Protein AF-K1RPC3-F1 (afdb_monomer_lite)

Structure (mmCIF, N/CA/C/O backbone):
data_AF-K1RPC3-F1
#
_entry.id   AF-K1RPC3-F1
#
l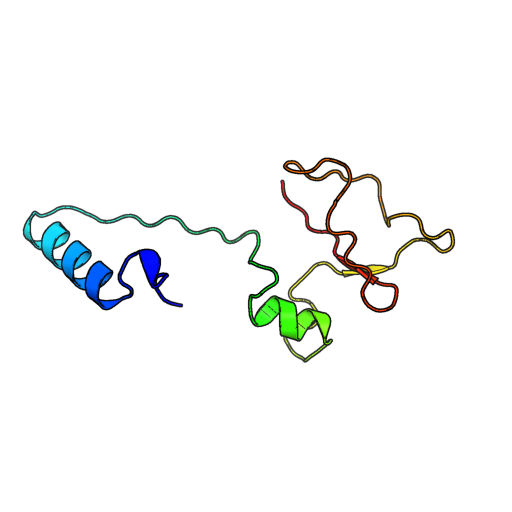oop_
_atom_site.group_PDB
_atom_site.id
_atom_site.type_symbol
_atom_site.label_atom_id
_atom_site.label_alt_id
_atom_site.label_comp_id
_atom_site.label_asym_id
_atom_site.label_entity_id
_atom_site.label_seq_id
_atom_site.pdbx_PDB_ins_code
_atom_site.Cartn_x
_atom_site.Cartn_y
_atom_site.Cartn_z
_atom_site.occupancy
_atom_site.B_iso_or_equiv
_atom_site.auth_seq_id
_atom_site.auth_comp_id
_atom_site.auth_asym_id
_atom_site.auth_atom_id
_atom_site.pdbx_PDB_model_num
ATOM 1 N N . ARG A 1 1 ? 3.211 -1.697 7.626 1.00 76.81 1 ARG A N 1
ATOM 2 C CA . ARG A 1 1 ? 2.007 -2.074 8.406 1.00 76.81 1 ARG A CA 1
ATOM 3 C C . ARG A 1 1 ? 1.931 -1.122 9.586 1.00 76.81 1 ARG A C 1
ATOM 5 O O . ARG A 1 1 ? 2.457 -1.445 10.639 1.00 76.81 1 ARG A O 1
ATOM 12 N N . ASP A 1 2 ? 1.391 0.067 9.356 1.00 93.19 2 ASP A N 1
ATOM 13 C CA . ASP A 1 2 ? 1.319 1.155 10.332 1.00 93.19 2 ASP A CA 1
ATOM 14 C C . ASP A 1 2 ? 0.141 2.069 9.955 1.00 93.19 2 ASP A C 1
ATOM 16 O O . ASP A 1 2 ? -0.446 1.887 8.884 1.00 93.19 2 ASP A O 1
ATOM 20 N N . ILE A 1 3 ? -0.194 3.024 10.815 1.00 94.56 3 ILE A N 1
ATOM 21 C CA . ILE A 1 3 ? -1.151 4.095 10.542 1.00 94.56 3 ILE A CA 1
ATOM 22 C C . ILE A 1 3 ? -0.378 5.342 10.121 1.00 94.56 3 ILE A C 1
ATOM 24 O O . ILE A 1 3 ? 0.663 5.658 10.696 1.00 94.56 3 ILE A O 1
ATOM 28 N N . ALA A 1 4 ? -0.886 6.048 9.112 1.00 92.62 4 ALA A N 1
ATOM 29 C CA . ALA A 1 4 ? -0.218 7.227 8.584 1.00 92.62 4 ALA A CA 1
ATOM 30 C C . ALA A 1 4 ? -0.039 8.303 9.686 1.00 92.62 4 ALA A C 1
ATOM 32 O O . ALA A 1 4 ? -0.958 8.497 10.498 1.00 92.62 4 ALA A O 1
ATOM 33 N N . PRO A 1 5 ? 1.122 8.983 9.766 1.00 94.69 5 PRO A N 1
ATOM 34 C CA . PRO A 1 5 ? 1.405 9.958 10.823 1.00 94.69 5 PRO A CA 1
ATOM 35 C C . PRO A 1 5 ? 0.366 11.080 10.945 1.00 94.69 5 PRO A C 1
ATOM 37 O O . PRO A 1 5 ? 0.059 11.517 12.051 1.00 94.69 5 PRO A O 1
ATOM 40 N N . GLU A 1 6 ? -0.223 11.511 9.831 1.00 95.81 6 GLU A N 1
ATOM 41 C CA . GLU A 1 6 ? -1.293 12.511 9.766 1.00 95.81 6 GLU A CA 1
ATOM 42 C C . GLU A 1 6 ? -2.579 12.085 10.493 1.00 95.81 6 GLU A C 1
ATOM 44 O O . GLU A 1 6 ? -3.360 12.939 10.909 1.00 95.81 6 GLU A O 1
ATOM 49 N N . PHE A 1 7 ? -2.775 10.780 10.712 1.00 94.88 7 PHE A N 1
ATOM 50 C CA . PHE A 1 7 ? -3.869 10.223 11.514 1.00 94.88 7 PHE A CA 1
ATOM 51 C C . PHE A 1 7 ? -3.458 9.914 12.965 1.00 94.88 7 PHE A C 1
ATOM 53 O O . PHE A 1 7 ? -4.256 9.375 13.731 1.00 94.88 7 PHE A O 1
ATOM 60 N N . GLY A 1 8 ? -2.229 10.255 13.366 1.00 94.69 8 GLY A N 1
ATOM 61 C CA . GLY A 1 8 ? -1.721 10.074 14.730 1.00 94.69 8 GLY A CA 1
ATOM 62 C C . GLY A 1 8 ? -1.013 8.741 14.991 1.00 94.69 8 GLY A C 1
ATOM 63 O O . GLY A 1 8 ? -0.658 8.457 16.136 1.00 94.69 8 GLY A O 1
ATOM 64 N N . GLY A 1 9 ? -0.778 7.933 13.953 1.00 96.62 9 GLY A N 1
ATOM 65 C CA . GLY A 1 9 ? -0.011 6.692 14.059 1.00 96.62 9 GLY A CA 1
ATOM 66 C C . GLY A 1 9 ? -0.678 5.595 14.897 1.00 96.62 9 GLY A C 1
ATOM 67 O O . GLY A 1 9 ? -1.839 5.683 15.310 1.00 96.62 9 GLY A O 1
ATOM 68 N N . MET A 1 10 ? 0.074 4.518 15.135 1.00 96.62 10 MET A N 1
ATOM 69 C CA . MET A 1 10 ? -0.444 3.328 15.818 1.00 96.62 10 MET A CA 1
ATOM 70 C C . MET A 1 10 ? -0.929 3.612 17.248 1.00 96.62 10 MET A C 1
ATOM 72 O O . MET A 1 10 ? -1.923 3.040 17.687 1.00 96.62 10 MET A O 1
ATOM 76 N N . GLU A 1 11 ? -0.268 4.520 17.972 1.00 96.44 11 GLU A N 1
ATOM 77 C CA . GLU A 1 11 ? -0.654 4.863 19.347 1.00 96.44 11 GLU A CA 1
ATOM 78 C C . GLU A 1 11 ? -2.047 5.509 19.404 1.00 96.44 11 GLU A C 1
ATOM 80 O O . GLU A 1 11 ? -2.857 5.178 20.274 1.00 96.44 11 GLU A O 1
ATOM 85 N N . ALA A 1 12 ? -2.359 6.409 18.465 1.00 97.06 12 ALA A N 1
ATOM 86 C CA . ALA A 1 12 ? -3.683 7.016 18.388 1.00 97.06 12 ALA A CA 1
ATOM 87 C C . ALA A 1 12 ? -4.754 5.971 18.049 1.00 97.06 12 ALA A C 1
ATOM 89 O O . ALA A 1 12 ? -5.806 5.937 18.692 1.00 97.06 12 ALA A O 1
ATOM 90 N N . PHE A 1 13 ? -4.470 5.074 17.101 1.00 96.94 13 PHE A N 1
ATOM 91 C CA . PHE A 1 13 ? -5.383 3.986 16.751 1.00 96.94 13 PHE A CA 1
ATOM 92 C C . PHE A 1 13 ? -5.664 3.052 17.937 1.00 96.94 13 PHE A C 1
ATOM 94 O O . PHE A 1 13 ? -6.822 2.722 18.190 1.00 96.94 13 PHE A O 1
ATOM 101 N N . GLN A 1 14 ? -4.639 2.694 18.714 1.00 96.88 14 GLN A N 1
ATOM 102 C CA . GLN A 1 14 ? -4.773 1.869 19.918 1.00 96.88 14 GLN A CA 1
ATOM 103 C C . GLN A 1 14 ? -5.764 2.491 20.921 1.00 96.88 14 GLN A C 1
ATOM 105 O O . GLN A 1 14 ? -6.664 1.806 21.408 1.00 96.88 14 GLN A O 1
ATOM 110 N N . LYS A 1 15 ? -5.670 3.808 21.162 1.00 97.69 15 LYS A N 1
ATOM 111 C CA . LYS A 1 15 ? -6.592 4.539 22.054 1.00 97.69 15 LYS A CA 1
ATOM 112 C C . LYS A 1 15 ? -8.038 4.498 21.554 1.00 97.69 15 LYS A C 1
ATOM 114 O O . LYS A 1 15 ? -8.963 4.326 22.348 1.00 97.69 15 LYS A O 1
ATOM 119 N N . VAL A 1 16 ? -8.243 4.645 20.243 1.00 97.12 16 VAL A N 1
ATOM 120 C CA . VAL A 1 16 ? -9.576 4.548 19.624 1.00 97.12 16 VAL A CA 1
ATOM 121 C C . VAL A 1 16 ? -10.140 3.137 19.779 1.00 97.12 16 VAL A C 1
ATOM 123 O O . VAL A 1 16 ? -11.293 2.980 20.181 1.00 97.12 16 VAL A O 1
ATOM 126 N N . LEU A 1 17 ? -9.325 2.114 19.511 1.00 97.50 17 LEU A N 1
ATOM 127 C CA . LEU A 1 17 ? -9.719 0.711 19.606 1.00 97.50 17 LEU A CA 1
ATOM 128 C C . LEU A 1 17 ? -10.142 0.334 21.032 1.00 97.50 17 LEU A C 1
ATOM 130 O O . LEU A 1 17 ? -11.214 -0.239 21.233 1.00 97.50 17 LEU A O 1
ATOM 134 N N . GLU A 1 18 ? -9.334 0.701 22.027 1.00 98.00 18 GLU A N 1
ATOM 135 C CA . GLU A 1 18 ? -9.631 0.469 23.445 1.00 98.00 18 GLU A CA 1
ATOM 136 C C . GLU A 1 18 ? -10.906 1.199 23.879 1.00 98.00 18 GLU A C 1
ATOM 138 O O . GLU A 1 18 ? -11.781 0.609 24.518 1.00 98.00 18 GLU A O 1
ATOM 143 N N . GLY A 1 19 ? -11.063 2.462 23.471 1.00 98.38 19 GLY A N 1
ATOM 144 C CA . GLY A 1 19 ? -12.263 3.248 23.748 1.00 98.38 19 GLY A CA 1
ATOM 145 C C . GLY A 1 19 ? -13.535 2.655 23.134 1.00 98.38 19 GLY A C 1
ATOM 146 O O . GLY A 1 19 ? -14.587 2.679 23.781 1.00 98.38 19 GLY A O 1
ATOM 147 N N . ALA A 1 20 ? -13.452 2.107 21.921 1.00 98.25 20 ALA A N 1
ATOM 148 C CA . ALA A 1 20 ? -14.569 1.444 21.256 1.00 98.25 20 ALA A CA 1
ATOM 149 C C . ALA A 1 20 ? -14.957 0.142 21.973 1.00 98.25 20 ALA A C 1
ATOM 151 O O . ALA A 1 20 ? -16.124 -0.052 22.317 1.00 98.25 20 ALA A O 1
ATOM 152 N N . HIS A 1 21 ? -13.982 -0.716 22.282 1.00 98.31 21 HIS A N 1
ATOM 153 C CA . HIS A 1 21 ? -14.237 -1.983 22.971 1.00 98.31 21 HIS A CA 1
ATOM 154 C C . HIS A 1 21 ? -14.788 -1.791 24.388 1.00 98.31 21 HIS A C 1
ATOM 156 O O . HIS A 1 21 ? -15.686 -2.526 24.792 1.00 98.31 21 HIS A O 1
ATOM 162 N N . ALA A 1 22 ? -14.334 -0.767 25.120 1.00 98.50 22 ALA A N 1
ATOM 163 C CA . ALA A 1 22 ? -14.884 -0.421 26.435 1.00 98.50 22 ALA A CA 1
ATOM 164 C C . ALA A 1 22 ? -16.377 -0.032 26.393 1.00 98.50 22 ALA A C 1
ATOM 166 O O . ALA A 1 22 ? -17.043 -0.022 27.425 1.00 98.50 22 ALA A O 1
ATOM 167 N N . ARG A 1 23 ? -16.904 0.296 25.207 1.00 98.44 23 ARG A N 1
ATOM 168 C CA . ARG A 1 23 ? -18.311 0.649 24.956 1.00 98.44 23 ARG A CA 1
ATOM 169 C C . ARG A 1 23 ? -19.077 -0.468 24.241 1.00 98.44 23 ARG A C 1
ATOM 171 O O . ARG A 1 23 ? -20.140 -0.208 23.689 1.00 98.44 23 ARG A O 1
ATOM 178 N N . ASP A 1 24 ? -18.516 -1.678 24.220 1.00 97.88 24 ASP A N 1
ATOM 179 C CA . ASP A 1 24 ? -19.024 -2.852 23.498 1.00 97.88 24 ASP A CA 1
ATOM 180 C C . ASP A 1 24 ? -19.251 -2.613 21.990 1.00 97.88 24 ASP A C 1
ATOM 182 O O . ASP A 1 24 ? -20.039 -3.284 21.325 1.00 97.88 24 ASP A O 1
ATOM 186 N N . MET A 1 25 ? -18.524 -1.650 21.415 1.00 98.50 25 MET A N 1
ATOM 187 C CA . MET A 1 25 ? -18.529 -1.394 19.977 1.00 98.50 25 MET A CA 1
ATOM 188 C C . MET A 1 25 ? -17.523 -2.306 19.277 1.00 98.50 25 MET A C 1
ATOM 190 O O . MET A 1 25 ? -16.520 -2.725 19.858 1.00 98.50 25 MET A O 1
ATOM 194 N N . LYS A 1 26 ? -17.769 -2.598 17.999 1.00 96.88 26 LYS A N 1
ATOM 195 C CA . LYS A 1 26 ? -16.834 -3.326 17.133 1.00 96.88 26 LYS A CA 1
ATOM 196 C C . LYS A 1 26 ? -16.231 -2.367 16.115 1.00 96.88 26 LYS A C 1
ATOM 198 O O . LYS A 1 26 ? -16.937 -1.522 15.571 1.00 96.88 26 LYS A O 1
ATOM 203 N N . VAL A 1 27 ? -14.935 -2.515 15.860 1.00 96.25 27 VAL A N 1
ATOM 204 C CA . VAL A 1 27 ? -14.204 -1.731 14.860 1.00 96.25 27 VAL A CA 1
ATOM 205 C C . VAL A 1 27 ? -13.985 -2.600 13.629 1.00 96.25 27 VAL A C 1
ATOM 207 O O . VAL A 1 27 ? -13.419 -3.687 13.727 1.00 96.25 27 VAL A O 1
ATOM 210 N N . VAL A 1 28 ? -14.433 -2.116 12.474 1.00 95.81 28 VAL A N 1
ATOM 211 C CA . VAL A 1 28 ? -14.190 -2.738 11.168 1.00 95.81 28 VAL A CA 1
ATOM 212 C C . VAL A 1 28 ? -13.282 -1.807 10.377 1.00 95.81 28 VAL A C 1
ATOM 214 O O . VAL A 1 28 ? -13.532 -0.605 10.327 1.00 95.81 28 VAL A O 1
ATOM 217 N N . MET A 1 29 ? -12.221 -2.358 9.791 1.00 94.25 29 MET A N 1
ATOM 218 C CA . MET A 1 29 ? -11.278 -1.611 8.959 1.00 94.25 29 MET A CA 1
ATOM 219 C C . MET A 1 29 ? -11.437 -2.013 7.500 1.00 94.25 29 MET A C 1
ATOM 221 O O . MET A 1 29 ? -11.695 -3.180 7.202 1.00 94.25 29 MET A O 1
ATOM 225 N N . ASP A 1 30 ? -11.245 -1.045 6.613 1.00 94.31 30 ASP A N 1
ATOM 226 C CA . ASP A 1 30 ? -11.181 -1.300 5.180 1.00 94.31 30 ASP A CA 1
ATOM 227 C C . ASP A 1 30 ? -9.815 -1.892 4.795 1.00 94.31 30 ASP A C 1
ATOM 229 O O . ASP A 1 30 ? -8.791 -1.601 5.421 1.00 94.31 30 ASP A O 1
ATOM 233 N N . LEU A 1 31 ? -9.798 -2.740 3.769 1.00 91.25 31 LEU A N 1
ATOM 234 C CA . LEU A 1 31 ? -8.597 -3.395 3.265 1.00 91.25 31 LEU A CA 1
ATOM 235 C C . LEU A 1 31 ? -8.603 -3.414 1.736 1.00 91.25 31 LEU A C 1
ATOM 237 O O . LEU A 1 31 ? -9.325 -4.184 1.103 1.00 91.25 31 LEU A O 1
ATOM 241 N N . VAL A 1 32 ? -7.699 -2.637 1.144 1.00 90.94 32 VAL A N 1
ATOM 242 C CA . VAL A 1 32 ? -7.476 -2.628 -0.304 1.00 90.94 32 VAL A CA 1
ATOM 243 C C . VAL A 1 32 ? -6.401 -3.656 -0.656 1.00 90.94 32 VAL A C 1
ATOM 245 O O . VAL A 1 32 ? -5.217 -3.441 -0.416 1.00 90.94 32 VAL A O 1
ATOM 248 N N . VAL A 1 33 ? -6.813 -4.794 -1.222 1.00 89.75 33 VAL A N 1
ATOM 249 C CA . VAL A 1 33 ? -5.895 -5.886 -1.617 1.00 89.75 33 VAL A CA 1
ATOM 250 C C . VAL A 1 33 ? -5.475 -5.846 -3.086 1.00 89.75 33 VAL A C 1
ATOM 252 O O . VAL A 1 33 ? -4.505 -6.496 -3.461 1.00 89.75 33 VAL A O 1
ATOM 255 N N . ASN A 1 34 ? -6.211 -5.117 -3.931 1.00 86.94 34 ASN A N 1
ATOM 256 C CA . ASN A 1 34 ? -6.028 -5.166 -5.384 1.00 86.94 34 ASN A CA 1
ATOM 257 C C . ASN A 1 34 ? -4.758 -4.444 -5.858 1.00 86.94 34 ASN A C 1
ATOM 259 O O . ASN A 1 34 ? -4.186 -4.807 -6.880 1.00 86.94 34 ASN A O 1
ATOM 263 N N . HIS A 1 35 ? -4.345 -3.391 -5.152 1.00 86.75 35 HIS A N 1
ATOM 264 C CA . HIS A 1 35 ? -3.215 -2.553 -5.538 1.00 86.75 35 HIS A CA 1
ATOM 265 C C . HIS A 1 35 ? -2.537 -1.938 -4.310 1.00 86.75 35 HIS A C 1
ATOM 267 O O . HIS A 1 35 ? -3.117 -1.866 -3.229 1.00 86.75 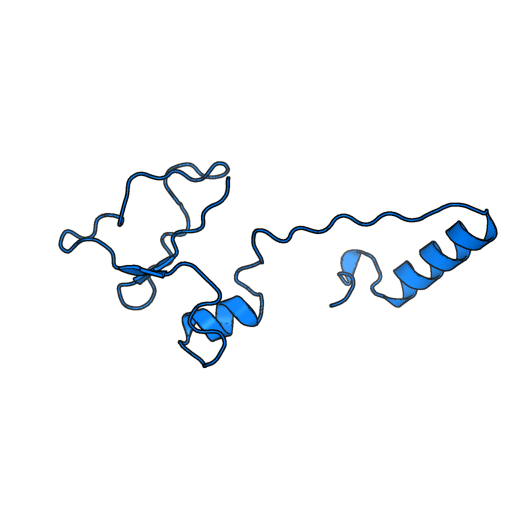35 HIS A O 1
ATOM 273 N N . THR A 1 36 ? -1.300 -1.479 -4.496 1.00 89.44 36 THR A N 1
ATOM 274 C CA . THR A 1 36 ? -0.537 -0.715 -3.501 1.00 89.44 36 THR A CA 1
ATOM 275 C C . THR A 1 36 ? -0.013 0.568 -4.139 1.00 89.44 36 THR A C 1
ATOM 277 O O . THR A 1 36 ? 0.073 0.647 -5.364 1.00 89.44 36 THR A O 1
ATOM 280 N N . SER A 1 37 ? 0.416 1.531 -3.319 1.00 88.50 37 SER A N 1
ATOM 281 C CA . SER A 1 37 ? 1.192 2.688 -3.790 1.00 88.50 37 SER A CA 1
ATOM 282 C C . SER A 1 37 ? 2.449 2.249 -4.558 1.00 88.50 37 SER A C 1
ATOM 284 O O . SER A 1 37 ? 3.017 1.185 -4.277 1.00 88.50 37 SER A O 1
ATOM 286 N N . ASP A 1 38 ? 2.893 3.073 -5.503 1.00 85.06 38 ASP A N 1
ATOM 287 C CA . ASP A 1 38 ? 4.176 2.926 -6.188 1.00 85.06 38 ASP A CA 1
ATOM 288 C C . ASP A 1 38 ? 5.363 3.205 -5.251 1.00 85.06 38 ASP A C 1
ATOM 290 O O . ASP A 1 38 ? 6.464 2.712 -5.475 1.00 85.06 38 ASP A O 1
ATOM 294 N N . GLU A 1 39 ? 5.160 3.893 -4.135 1.00 89.12 39 GLU A N 1
ATOM 295 C CA . GLU A 1 39 ? 6.165 4.042 -3.076 1.00 89.12 39 GLU A CA 1
ATOM 296 C C . GLU A 1 39 ? 6.299 2.788 -2.196 1.00 89.12 39 GLU A C 1
ATOM 298 O O . GLU A 1 39 ? 7.245 2.667 -1.415 1.00 89.12 39 GLU A O 1
ATOM 303 N N . HIS A 1 40 ? 5.385 1.818 -2.323 1.00 90.62 40 HIS A N 1
ATOM 304 C CA . HIS A 1 40 ? 5.424 0.604 -1.516 1.00 90.62 40 HIS A CA 1
ATOM 305 C C . HIS A 1 40 ? 6.669 -0.238 -1.830 1.00 90.62 40 HIS A C 1
ATOM 307 O O . HIS A 1 40 ? 7.046 -0.437 -2.987 1.00 90.62 40 HIS A O 1
ATOM 313 N N . GLU A 1 41 ? 7.278 -0.812 -0.791 1.00 94.06 41 GLU A N 1
ATOM 314 C CA . GLU A 1 41 ? 8.522 -1.585 -0.893 1.00 94.06 41 GLU A CA 1
ATOM 315 C C . GLU A 1 41 ? 8.434 -2.708 -1.936 1.00 94.06 41 GLU A C 1
ATOM 317 O O . GLU A 1 41 ? 9.377 -2.946 -2.690 1.00 94.06 41 GLU A O 1
ATOM 322 N N . TRP A 1 42 ? 7.283 -3.378 -2.021 1.00 94.31 42 TRP A N 1
ATOM 323 C CA . TRP A 1 42 ? 7.054 -4.427 -3.014 1.00 94.31 42 TRP A CA 1
ATOM 324 C C . TRP A 1 42 ? 7.147 -3.899 -4.441 1.00 94.31 42 TRP A C 1
ATOM 326 O O . TRP A 1 42 ? 7.789 -4.538 -5.270 1.00 94.31 42 TRP A O 1
ATOM 336 N N . PHE A 1 43 ? 6.556 -2.738 -4.728 1.00 92.44 43 PHE A N 1
ATOM 337 C CA . PHE A 1 43 ? 6.619 -2.138 -6.056 1.00 92.44 43 PHE A CA 1
ATOM 338 C C . PHE A 1 43 ? 8.053 -1.749 -6.396 1.00 92.44 43 PHE A C 1
ATOM 340 O O . PHE A 1 43 ? 8.551 -2.081 -7.471 1.00 92.44 43 PHE A O 1
ATOM 347 N N . GLN A 1 44 ? 8.749 -1.115 -5.451 1.00 92.56 44 GLN A N 1
ATOM 348 C CA . GLN A 1 44 ? 10.138 -0.702 -5.625 1.00 92.56 44 GLN A CA 1
ATOM 349 C C . GLN A 1 44 ? 11.060 -1.894 -5.913 1.00 92.56 44 GLN A C 1
ATOM 351 O O . GLN A 1 44 ? 11.850 -1.843 -6.859 1.00 92.56 44 GLN A O 1
ATOM 356 N N . LYS A 1 45 ? 10.914 -2.990 -5.160 1.00 93.94 45 LYS A N 1
ATOM 357 C CA . LYS A 1 45 ? 11.675 -4.231 -5.362 1.00 93.94 45 LYS A CA 1
ATOM 358 C C . LYS A 1 45 ? 11.291 -4.960 -6.650 1.00 93.94 45 LYS A C 1
ATOM 360 O O . LYS A 1 45 ? 12.174 -5.403 -7.380 1.00 93.94 45 LYS A O 1
ATOM 365 N N . SER A 1 46 ? 9.999 -5.030 -6.973 1.00 93.44 46 SER A N 1
ATOM 366 C CA . SER A 1 46 ? 9.501 -5.632 -8.217 1.00 93.44 46 SER A CA 1
ATOM 367 C C . SER A 1 46 ? 10.024 -4.892 -9.449 1.00 93.44 46 SER A C 1
ATOM 369 O O . SER A 1 46 ? 10.551 -5.509 -10.376 1.00 93.44 46 SER A O 1
ATOM 371 N N . ARG A 1 47 ? 9.993 -3.552 -9.420 1.00 88.88 47 ARG A N 1
ATOM 372 C CA . ARG A 1 47 ? 10.549 -2.683 -10.468 1.00 88.88 47 ARG A CA 1
ATOM 373 C C . ARG A 1 47 ? 12.040 -2.932 -10.697 1.00 88.88 47 ARG A C 1
ATOM 375 O O . ARG A 1 47 ? 12.498 -2.872 -11.834 1.00 88.88 47 ARG A O 1
ATOM 382 N N . GLN A 1 48 ? 12.787 -3.222 -9.634 1.00 93.12 48 GLN A N 1
ATOM 383 C CA . GLN A 1 48 ? 14.215 -3.547 -9.690 1.00 93.12 48 GLN A CA 1
ATOM 384 C C . GLN A 1 48 ? 14.494 -5.027 -10.001 1.00 93.12 48 GLN A C 1
ATOM 386 O O . GLN A 1 48 ? 15.659 -5.408 -10.067 1.00 93.12 48 GLN A O 1
ATOM 391 N N . ARG A 1 49 ? 13.45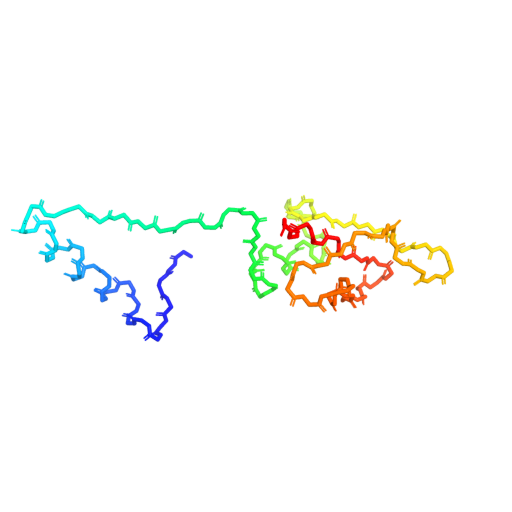3 -5.848 -10.218 1.00 91.75 49 ARG A N 1
ATOM 392 C CA . ARG A 1 49 ? 13.562 -7.296 -10.473 1.00 91.75 49 ARG A CA 1
ATOM 393 C C . ARG A 1 49 ? 14.300 -8.037 -9.347 1.00 91.75 49 ARG A C 1
ATOM 395 O O . ARG A 1 49 ? 15.128 -8.903 -9.607 1.00 91.75 49 ARG A O 1
ATOM 402 N N . ILE A 1 50 ? 14.029 -7.654 -8.097 1.00 95.31 50 ILE A N 1
ATOM 403 C CA . ILE A 1 50 ? 14.603 -8.291 -6.907 1.00 95.31 50 ILE A CA 1
ATOM 404 C C . ILE A 1 50 ? 13.708 -9.454 -6.484 1.00 95.31 50 ILE A C 1
ATOM 406 O O . ILE A 1 50 ? 12.548 -9.244 -6.121 1.00 95.31 50 ILE A O 1
ATOM 410 N N . ASP A 1 51 ? 14.255 -10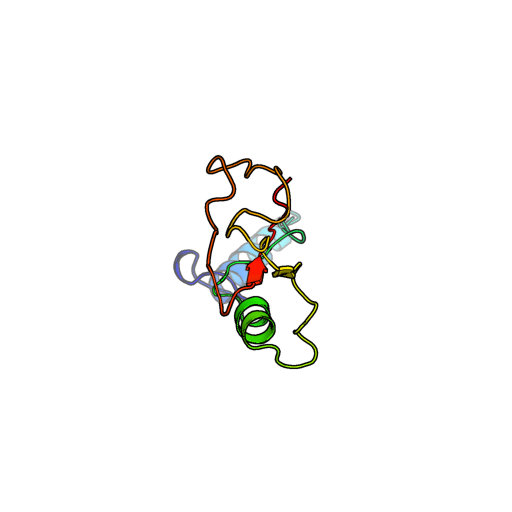.665 -6.455 1.00 94.19 51 ASP A N 1
ATOM 411 C CA . ASP A 1 51 ? 13.533 -11.842 -5.978 1.00 94.19 51 ASP A CA 1
ATOM 412 C C . ASP A 1 51 ? 13.233 -11.759 -4.468 1.00 94.19 51 ASP A C 1
ATOM 414 O O . ASP A 1 51 ? 14.050 -11.252 -3.694 1.00 94.19 51 ASP A O 1
ATOM 418 N N . PRO A 1 52 ? 12.065 -12.246 -4.010 1.00 95.50 52 PRO A N 1
ATOM 419 C CA . PRO A 1 52 ? 10.996 -12.896 -4.781 1.00 95.50 52 PRO A CA 1
ATOM 420 C C . PRO A 1 52 ? 9.944 -11.922 -5.361 1.00 95.50 52 PRO A C 1
ATOM 422 O O . PRO A 1 52 ? 8.887 -12.351 -5.814 1.00 95.50 52 PRO A O 1
ATOM 425 N N . TYR A 1 53 ? 10.183 -10.608 -5.322 1.00 94.38 53 TYR A N 1
ATOM 426 C CA . TYR A 1 53 ? 9.178 -9.577 -5.627 1.00 94.38 53 TYR A CA 1
ATOM 427 C C . TYR A 1 53 ? 8.974 -9.324 -7.123 1.00 94.38 53 TYR A C 1
ATOM 429 O O . TYR A 1 53 ? 8.068 -8.581 -7.503 1.00 94.38 53 TYR A O 1
ATOM 437 N N . THR A 1 54 ? 9.805 -9.917 -7.978 1.00 91.38 54 THR A N 1
ATOM 438 C CA . THR A 1 54 ? 9.798 -9.726 -9.432 1.00 91.38 54 THR A CA 1
ATOM 439 C C . THR A 1 54 ? 8.392 -9.828 -10.037 1.00 91.38 54 THR A C 1
ATOM 441 O O . THR A 1 54 ? 7.989 -8.929 -10.775 1.00 91.38 54 THR A O 1
ATOM 444 N N . ASP A 1 55 ? 7.607 -10.827 -9.623 1.00 91.69 55 ASP A N 1
ATOM 445 C CA . ASP A 1 55 ? 6.276 -11.116 -10.178 1.00 91.69 55 ASP A CA 1
ATOM 446 C C . ASP A 1 55 ? 5.106 -10.655 -9.286 1.00 91.69 55 ASP A C 1
ATOM 448 O O . ASP A 1 55 ? 3.966 -11.070 -9.481 1.00 91.69 55 ASP A O 1
ATOM 452 N N . TYR A 1 56 ? 5.353 -9.770 -8.310 1.00 92.88 56 TYR A N 1
ATOM 453 C CA . TYR A 1 56 ? 4.289 -9.211 -7.456 1.00 92.88 56 TYR A CA 1
ATOM 454 C C . TYR A 1 56 ? 3.372 -8.223 -8.204 1.00 92.88 56 TYR A C 1
ATOM 456 O O . TYR A 1 56 ? 2.283 -7.920 -7.722 1.00 92.88 56 TYR A O 1
ATOM 464 N N . TYR A 1 57 ? 3.797 -7.721 -9.370 1.00 90.12 57 TYR A N 1
ATOM 465 C CA . TYR A 1 57 ? 3.032 -6.799 -10.216 1.00 90.12 57 TYR A CA 1
ATOM 466 C C . TYR A 1 57 ? 3.006 -7.292 -11.665 1.00 90.12 57 TYR A C 1
ATOM 468 O O . TYR A 1 57 ? 3.898 -8.008 -12.122 1.00 90.12 57 TYR A O 1
ATOM 476 N N . ILE A 1 58 ? 1.983 -6.877 -12.415 1.00 89.06 58 ILE A N 1
ATOM 477 C CA . ILE A 1 58 ? 1.792 -7.289 -13.808 1.00 89.06 58 ILE A CA 1
ATOM 478 C C . ILE A 1 58 ? 2.644 -6.409 -14.732 1.00 89.06 58 ILE A C 1
ATOM 480 O O . ILE A 1 58 ? 2.248 -5.314 -15.140 1.00 89.06 58 ILE A O 1
ATOM 484 N N . TRP A 1 59 ? 3.814 -6.924 -15.106 1.00 87.00 59 TRP A N 1
ATOM 485 C CA . TRP A 1 59 ? 4.713 -6.292 -16.072 1.00 87.00 59 TRP A CA 1
ATOM 486 C C . TRP A 1 59 ? 4.479 -6.831 -17.485 1.00 87.00 59 TRP A C 1
ATOM 488 O O . TRP A 1 59 ? 4.502 -8.044 -17.710 1.00 87.00 59 TRP A O 1
ATOM 498 N N . ARG A 1 60 ? 4.295 -5.939 -18.467 1.00 84.50 60 ARG A N 1
ATOM 499 C CA . ARG A 1 60 ? 4.178 -6.309 -19.886 1.00 84.50 60 ARG A CA 1
ATOM 500 C C . ARG A 1 60 ? 5.058 -5.404 -20.757 1.00 84.50 60 ARG A C 1
ATOM 502 O O . ARG A 1 60 ? 5.061 -4.187 -20.564 1.00 84.50 60 ARG A O 1
ATOM 509 N N . PRO A 1 61 ? 5.808 -5.964 -21.720 1.00 82.69 61 PRO A N 1
ATOM 510 C CA . PRO A 1 61 ? 6.578 -5.150 -22.649 1.00 82.69 61 PRO A CA 1
ATOM 511 C C . PRO A 1 61 ? 5.635 -4.370 -23.568 1.00 82.69 61 PRO A C 1
ATOM 513 O O . PRO A 1 61 ? 4.595 -4.887 -23.987 1.00 82.69 61 PRO A O 1
ATOM 516 N N . GLY A 1 62 ? 6.014 -3.137 -23.905 1.00 80.81 62 GLY A N 1
ATOM 517 C CA . GLY A 1 62 ? 5.340 -2.381 -24.959 1.00 80.81 62 GLY A CA 1
ATOM 518 C C . GLY A 1 62 ? 5.480 -3.065 -26.324 1.00 80.81 62 GLY A C 1
ATOM 519 O O . GLY A 1 62 ? 6.338 -3.927 -26.531 1.00 80.81 62 GLY A O 1
ATOM 520 N N . LYS A 1 63 ? 4.639 -2.674 -27.282 1.00 82.62 63 LYS A N 1
ATOM 521 C CA . LYS A 1 63 ? 4.765 -3.130 -28.671 1.00 82.62 63 LYS A CA 1
ATOM 522 C C . LYS A 1 63 ? 6.013 -2.513 -29.326 1.00 82.62 63 LYS A C 1
ATOM 524 O O . LYS A 1 63 ? 6.434 -1.430 -28.914 1.00 82.62 63 LYS A O 1
ATOM 529 N N . PRO A 1 64 ? 6.587 -3.142 -30.374 1.00 82.56 64 PRO A N 1
ATOM 530 C CA . PRO A 1 64 ? 7.777 -2.623 -31.062 1.00 82.56 64 PRO A CA 1
ATOM 531 C C . PRO A 1 64 ? 7.623 -1.201 -31.618 1.00 82.56 64 PRO A C 1
ATOM 533 O O . PRO A 1 64 ? 8.605 -0.481 -31.753 1.00 82.56 64 PRO A O 1
ATOM 536 N N . ASP A 1 65 ? 6.392 -0.778 -31.911 1.00 82.38 65 ASP A N 1
ATOM 537 C CA . ASP A 1 65 ? 6.050 0.567 -32.383 1.00 82.38 65 ASP A CA 1
ATOM 538 C C . ASP A 1 65 ? 5.879 1.593 -31.243 1.00 82.38 65 ASP A C 1
ATOM 540 O O . ASP A 1 65 ? 5.381 2.697 -31.460 1.00 82.38 65 ASP A O 1
ATOM 544 N N . GLY A 1 66 ? 6.264 1.230 -30.016 1.00 76.56 66 GLY A N 1
ATOM 545 C CA . GLY A 1 66 ? 6.165 2.077 -28.830 1.00 76.56 66 GLY A CA 1
ATOM 546 C C . GLY A 1 66 ? 4.752 2.200 -28.261 1.00 76.56 66 GLY A C 1
ATOM 547 O O . GLY A 1 66 ? 4.559 2.960 -27.307 1.00 76.56 66 GLY A O 1
ATOM 548 N N . LYS A 1 67 ? 3.770 1.474 -28.816 1.00 78.94 67 LYS A N 1
ATOM 549 C CA . LYS A 1 67 ? 2.398 1.448 -28.297 1.00 78.94 67 LYS A CA 1
ATOM 550 C C . LYS A 1 67 ? 2.278 0.568 -27.055 1.00 78.94 67 LYS A C 1
ATOM 552 O O . LYS A 1 67 ? 3.090 -0.322 -26.800 1.00 78.94 67 LYS A O 1
ATOM 557 N N . LEU A 1 68 ? 1.204 0.805 -26.304 1.00 79.50 68 LEU A N 1
ATOM 558 C CA . LEU A 1 68 ? 0.839 0.004 -25.142 1.00 79.50 68 LEU A CA 1
ATOM 559 C C . LEU A 1 68 ? 0.567 -1.468 -25.522 1.00 79.50 68 LEU A C 1
ATOM 561 O O . LEU A 1 68 ? 0.185 -1.754 -26.667 1.00 79.50 68 LEU A O 1
ATOM 565 N N . PRO A 1 69 ? 0.718 -2.405 -24.567 1.00 82.25 69 PRO A N 1
ATOM 566 C CA . PRO A 1 69 ? 0.477 -3.829 -24.808 1.00 82.25 69 PRO A CA 1
ATOM 567 C C . PRO A 1 69 ? -0.959 -4.121 -25.272 1.00 82.25 69 PRO A C 1
ATOM 569 O O . PRO A 1 69 ? -1.175 -4.956 -26.153 1.00 82.25 69 PRO A O 1
ATOM 572 N N . ASN A 1 70 ? -1.940 -3.398 -24.727 1.00 80.44 70 ASN A N 1
ATOM 573 C CA . ASN A 1 70 ? -3.363 -3.517 -25.042 1.00 80.44 70 ASN A CA 1
ATOM 574 C C . ASN A 1 70 ? -4.053 -2.133 -25.025 1.00 80.44 70 ASN A C 1
ATOM 576 O O . ASN A 1 70 ? -3.385 -1.099 -24.997 1.00 80.44 70 ASN A O 1
ATOM 580 N N . ASN A 1 71 ? -5.384 -2.123 -25.115 1.00 82.31 71 ASN A N 1
ATOM 581 C CA . ASN A 1 71 ? -6.241 -0.935 -25.083 1.00 82.31 71 ASN A CA 1
ATOM 582 C C . ASN A 1 71 ? -7.044 -0.808 -23.773 1.00 82.31 71 ASN A C 1
ATOM 584 O O . ASN A 1 71 ? -8.099 -0.178 -23.789 1.00 82.31 71 ASN A O 1
ATOM 588 N N . TRP A 1 72 ? -6.602 -1.439 -22.679 1.00 80.75 72 TRP A N 1
ATOM 589 C CA . TRP A 1 72 ? -7.243 -1.251 -21.375 1.00 80.75 72 TRP A CA 1
ATOM 590 C C . TRP A 1 72 ? -7.067 0.188 -20.907 1.00 80.75 72 TRP A C 1
ATOM 592 O O . TRP A 1 72 ? -6.022 0.794 -21.148 1.00 80.75 72 TRP A O 1
ATOM 602 N N . ASP A 1 73 ? -8.108 0.716 -20.273 1.00 72.75 73 ASP A N 1
ATOM 603 C CA . ASP A 1 73 ? -8.159 2.093 -19.799 1.00 72.75 73 ASP A CA 1
ATOM 604 C C . ASP A 1 73 ? -8.055 2.153 -18.267 1.00 72.75 73 ASP A C 1
ATOM 606 O O . ASP A 1 73 ? -8.383 1.182 -17.586 1.00 72.75 73 ASP A O 1
ATOM 610 N N . SER A 1 74 ? -7.586 3.280 -17.730 1.00 71.19 74 SER A N 1
ATOM 611 C CA . SER A 1 74 ? -7.645 3.560 -16.295 1.00 71.19 74 SER A CA 1
ATOM 612 C C . SER A 1 74 ? -8.999 4.162 -15.953 1.00 71.19 74 SER A C 1
ATOM 614 O O . SER A 1 74 ? -9.428 5.131 -16.581 1.00 71.19 74 SER A O 1
ATOM 616 N N . PHE A 1 75 ? -9.635 3.647 -14.903 1.00 70.38 75 PHE A N 1
ATOM 617 C CA . PHE A 1 75 ? -10.891 4.196 -14.400 1.00 70.38 75 PHE A CA 1
ATOM 618 C C . PHE A 1 75 ? -10.761 5.650 -13.901 1.00 70.38 75 PHE A C 1
ATOM 620 O O . PHE A 1 75 ? -11.717 6.416 -13.983 1.00 70.38 75 PHE A O 1
ATOM 627 N N . PHE A 1 76 ? -9.582 6.050 -13.410 1.00 64.00 76 PHE A N 1
ATOM 628 C CA . PHE A 1 76 ? -9.379 7.354 -12.761 1.00 64.00 76 PHE A CA 1
ATOM 629 C C . PHE A 1 76 ? -8.765 8.428 -13.667 1.00 64.00 76 PHE A C 1
ATOM 631 O O . PHE A 1 76 ? -9.044 9.609 -13.474 1.00 64.00 76 PHE A O 1
ATOM 638 N N . GLU A 1 77 ? -7.934 8.051 -14.641 1.00 57.94 77 GLU A N 1
ATOM 639 C CA . GLU A 1 77 ? -7.103 9.016 -15.387 1.00 57.94 77 GLU A CA 1
ATOM 640 C C . GLU A 1 77 ? -7.377 9.050 -16.902 1.00 57.94 77 GLU A C 1
ATOM 642 O O . GLU A 1 77 ? -6.802 9.877 -17.611 1.00 57.94 77 GLU A O 1
ATOM 647 N N . GLY A 1 78 ? -8.244 8.176 -17.435 1.00 55.75 78 GLY A N 1
ATOM 648 C CA . GLY A 1 78 ? -8.216 7.872 -18.872 1.00 55.75 78 GLY A CA 1
ATOM 649 C C . GLY A 1 78 ? -6.866 7.256 -19.282 1.00 55.75 78 GLY A C 1
ATOM 650 O O . GLY A 1 78 ? -6.030 7.006 -18.409 1.00 55.75 78 GLY A O 1
ATOM 651 N N . LYS A 1 79 ? -6.686 6.954 -20.587 1.00 52.31 79 LYS A N 1
ATOM 652 C CA . LYS A 1 79 ? -5.671 6.007 -21.131 1.00 52.31 79 LYS A CA 1
ATOM 653 C C . LYS A 1 79 ? -4.462 5.830 -20.214 1.00 52.31 79 LYS A C 1
ATOM 655 O O . LYS A 1 79 ? -3.775 6.825 -20.000 1.00 52.31 79 LYS A O 1
ATOM 660 N N . PRO A 1 80 ? -4.151 4.601 -19.756 1.00 50.41 80 PRO A N 1
ATOM 661 C CA . PRO A 1 80 ? -3.415 4.327 -18.524 1.00 50.41 80 PRO A CA 1
ATOM 662 C C . PRO A 1 80 ? -2.226 5.276 -18.356 1.00 50.41 80 PRO A C 1
ATOM 664 O O . PRO A 1 80 ? -1.175 5.110 -18.979 1.00 50.41 80 PRO A O 1
ATOM 667 N N . GLY A 1 81 ? -2.460 6.313 -17.545 1.00 42.22 81 GLY A N 1
ATOM 668 C CA . GLY A 1 81 ? -1.565 7.445 -17.324 1.00 42.22 81 GLY A CA 1
ATOM 669 C C . GLY A 1 81 ? -0.287 7.074 -16.584 1.00 42.22 81 GLY A C 1
ATOM 670 O O . GLY A 1 81 ? 0.733 7.738 -16.765 1.00 42.22 81 GLY A O 1
ATOM 671 N N . LEU A 1 82 ? -0.253 5.930 -15.891 1.00 42.94 82 LEU A N 1
ATOM 672 C CA . LEU A 1 82 ? 0.998 5.304 -15.460 1.00 42.94 82 LEU A CA 1
ATOM 673 C C . LEU A 1 82 ? 1.687 4.556 -16.617 1.00 42.94 82 LEU A C 1
ATOM 675 O O . LEU A 1 82 ? 2.056 3.386 -16.530 1.00 42.94 82 LEU A O 1
ATOM 679 N N . SER A 1 83 ? 1.975 5.269 -17.708 1.00 46.38 83 SER A N 1
ATOM 680 C CA . SER A 1 83 ? 3.094 4.928 -18.589 1.00 46.38 83 SER A CA 1
ATOM 681 C C . SER A 1 83 ? 4.401 5.326 -17.894 1.00 46.38 83 SER A C 1
ATOM 683 O O . SER A 1 83 ? 5.183 6.142 -18.393 1.00 46.38 83 SER A O 1
ATOM 685 N N . THR A 1 84 ? 4.686 4.744 -16.737 1.00 44.88 84 THR A N 1
ATOM 686 C CA . THR A 1 84 ? 6.017 4.834 -16.156 1.00 44.88 84 THR A CA 1
ATOM 687 C C . THR A 1 84 ? 6.901 3.862 -16.934 1.00 44.88 84 THR A C 1
ATOM 689 O O . THR A 1 84 ? 6.957 2.659 -16.683 1.00 44.88 84 THR A O 1
ATOM 692 N N . ARG A 1 85 ? 7.507 4.384 -18.004 1.00 46.59 85 ARG A N 1
ATOM 693 C CA . ARG A 1 85 ? 8.376 3.642 -18.917 1.00 46.59 85 ARG A CA 1
ATOM 694 C C . ARG A 1 85 ? 9.660 3.303 -18.156 1.00 46.59 85 ARG A C 1
ATOM 696 O O . ARG A 1 85 ? 10.552 4.138 -18.045 1.00 46.59 85 ARG A O 1
ATOM 703 N N . PHE A 1 86 ? 9.758 2.091 -17.618 1.00 48.78 86 PHE A N 1
ATOM 704 C CA . PHE A 1 86 ? 10.943 1.635 -16.891 1.00 48.78 86 PHE A CA 1
ATOM 705 C C . PHE A 1 86 ? 11.663 0.571 -17.722 1.00 48.78 86 PHE A C 1
ATOM 707 O O . PHE A 1 86 ? 11.211 -0.566 -17.835 1.00 48.78 86 PHE A O 1
ATOM 714 N N . GLY A 1 87 ? 12.767 0.959 -18.371 1.00 43.44 87 GLY A N 1
ATOM 715 C CA . GLY A 1 87 ? 13.627 0.025 -19.111 1.00 43.44 87 GLY A CA 1
ATOM 716 C C . GLY A 1 87 ? 12.942 -0.729 -20.262 1.00 43.44 87 GLY A C 1
ATOM 717 O O . GLY A 1 87 ? 13.287 -1.875 -20.520 1.00 43.44 87 GLY A O 1
ATOM 718 N N . GLY A 1 88 ? 11.947 -0.126 -20.927 1.00 49.09 88 GLY A N 1
ATOM 719 C CA . GLY A 1 88 ? 11.200 -0.750 -22.034 1.00 49.09 88 GLY A CA 1
ATOM 720 C C . GLY A 1 88 ? 9.982 -1.587 -21.616 1.00 49.09 88 GLY A C 1
ATOM 721 O O . GLY A 1 88 ? 9.215 -2.010 -22.480 1.00 49.09 88 GLY A O 1
ATOM 722 N N . ASN A 1 89 ? 9.752 -1.764 -20.311 1.00 47.09 89 ASN A N 1
ATOM 723 C CA . ASN A 1 89 ? 8.557 -2.413 -19.778 1.00 47.09 89 ASN A CA 1
ATOM 724 C C . ASN A 1 89 ? 7.545 -1.384 -19.264 1.00 47.09 89 ASN A C 1
ATOM 726 O O . ASN A 1 89 ? 7.911 -0.352 -18.696 1.00 47.09 89 ASN A O 1
ATOM 730 N N . THR A 1 90 ? 6.266 -1.691 -19.463 1.00 56.28 90 THR A N 1
ATOM 731 C CA . THR A 1 90 ? 5.129 -0.920 -18.961 1.00 56.28 90 THR A CA 1
ATOM 732 C C . THR A 1 90 ? 4.460 -1.729 -17.854 1.00 56.28 90 THR A C 1
ATOM 734 O O . THR A 1 90 ? 4.291 -2.947 -17.985 1.00 56.28 90 THR A O 1
ATOM 737 N N . ILE A 1 91 ? 4.086 -1.076 -16.753 1.00 60.00 91 ILE A N 1
ATOM 738 C CA . ILE A 1 91 ? 3.173 -1.702 -15.801 1.00 60.00 91 ILE A CA 1
ATOM 739 C C . ILE A 1 91 ? 1.758 -1.605 -16.365 1.00 60.00 91 ILE A C 1
ATOM 741 O O . ILE A 1 91 ? 1.275 -0.522 -16.684 1.00 60.00 91 ILE A O 1
ATOM 745 N N . CYS A 1 92 ? 1.094 -2.744 -16.522 1.00 49.78 92 CYS A N 1
ATOM 746 C CA . CYS A 1 92 ? -0.341 -2.752 -16.757 1.00 4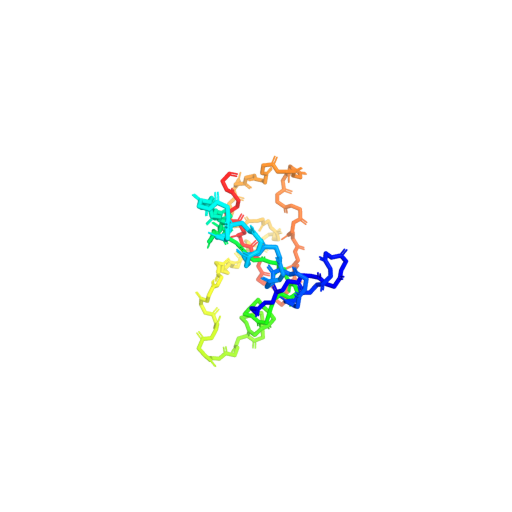9.78 92 CYS A CA 1
ATOM 747 C C . CYS A 1 92 ? -0.998 -2.845 -15.385 1.00 49.78 92 CYS A C 1
ATOM 749 O O . CYS A 1 92 ? -1.207 -3.943 -14.871 1.00 49.78 92 CYS A O 1
ATOM 751 N N . THR A 1 93 ? -1.280 -1.704 -14.762 1.00 47.91 93 THR A N 1
ATOM 752 C CA . THR A 1 93 ? -2.137 -1.698 -13.581 1.00 47.91 93 THR A CA 1
ATOM 753 C C . THR A 1 93 ? -3.564 -1.982 -14.045 1.00 47.91 93 THR A C 1
ATOM 755 O O . THR A 1 93 ? -4.198 -1.167 -14.709 1.00 47.91 93 THR A O 1
ATOM 758 N N . CYS A 1 94 ? -4.078 -3.170 -13.728 1.00 33.28 94 CYS A N 1
ATOM 759 C CA . CYS A 1 94 ? -5.522 -3.361 -13.653 1.00 33.28 94 CYS A CA 1
ATOM 760 C C . CYS A 1 94 ? -6.011 -2.605 -12.416 1.00 33.28 94 CYS A C 1
ATOM 762 O O . CYS A 1 94 ? -6.061 -3.166 -11.320 1.00 33.28 94 CYS A O 1
ATOM 764 N N . SER A 1 95 ? -6.355 -1.331 -12.581 1.00 33.56 95 SER A N 1
ATOM 765 C CA . SER A 1 95 ? -7.469 -0.815 -11.792 1.00 33.56 95 SER A CA 1
ATOM 766 C C . SER A 1 95 ? -8.747 -1.372 -12.426 1.00 33.56 95 SER A C 1
ATOM 768 O O . SER A 1 95 ? -8.859 -1.284 -13.652 1.00 33.56 95 SER A O 1
ATOM 770 N N . PRO A 1 96 ? -9.650 -2.016 -11.663 1.00 38.59 96 PRO A N 1
ATOM 771 C CA . PRO A 1 96 ? -11.008 -2.251 -12.141 1.00 38.59 96 PRO A CA 1
ATOM 772 C C . PRO A 1 96 ? -11.705 -0.932 -12.499 1.00 38.59 96 PRO A C 1
ATOM 774 O O . PRO A 1 96 ? -11.318 0.117 -11.929 1.00 38.59 96 PRO A 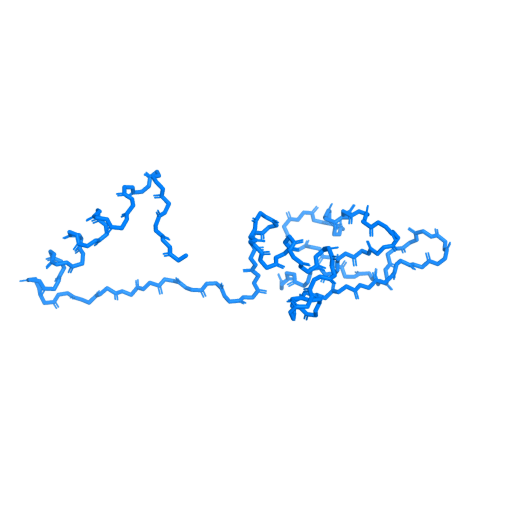O 1
#

Organism: NCBI:txid408170

pLDDT: mean 81.25, std 18.95, range [33.28, 98.5]

InterPro domains:
  IPR006047 Glycosyl hydrolase family 13, catalytic domain [PF00128] (2-79)
  IPR017853 Glycoside hydrolase superfamily [SSF51445] (2-89)
  IPR045857 Oligo-1,6-glucosidase, domain 2 [G3DSA:3.90.400.10] (37-79)

Radius of gyration: 18.89 Å; chains: 1; bounding box: 34×25×59 Å

Secondary structure (DSSP, 8-state):
----GGGTHHHHHHHHHHHHHTTT---------S---TTSHHHHHHHTT-TTGGGSS-EEEPPTTS--SS----TTTSTTS----BTTEEE-----

Sequence (96 aa):
RDIAPEFGGMEAFQKVLEGAHARDMKVVMDLVVNHTSDEHEWFQKSRQRIDPYTDYYIWRPGKPDGKLPNNWDSFFEGKPGLSTRFGGNTICTCSP

Foldseek 3Di:
DWDDVVCVIPVNVVVVCVVQVVVVHDDDDDDDPQDDDCPDPLNVCCLVCHPPSVVVFDKDAADPVRHRPDQDFDPPPGRPPQQVCRPRIGGPRPDD